Protein AF-A0A1B8SL82-F1 (afdb_monomer_lite)

Organism: NCBI:txid354243

Foldseek 3Di:
DPPPVVPVVVCVVVVVVVVVCVVVVVVLVVVVVVVVVVLVVCCVVVVWDWDKADPDSPDIFIWTADPVRDTDTPVCPVVVD

pLDDT: mean 71.74, std 9.63, range [50.59, 87.31]

Sequence (81 aa):
MLDDEWIWPLLAAVGSLLLVALICLPVRQVYHHYEVKQCHQFSEQAGYTTKFVDYNFLSWDCLAQTKTGKWVGYEKLRDVD

Secondary structure (DSSP, 8-state):
---HHHHHHHHHHHHHHHHHHHHHHHHHHHHHHHHHHHHHHHHHHH---EEEEEEETTEEEEEEE-TTS-EEEGGGHHHH-

Structure (mmCIF, N/CA/C/O backbon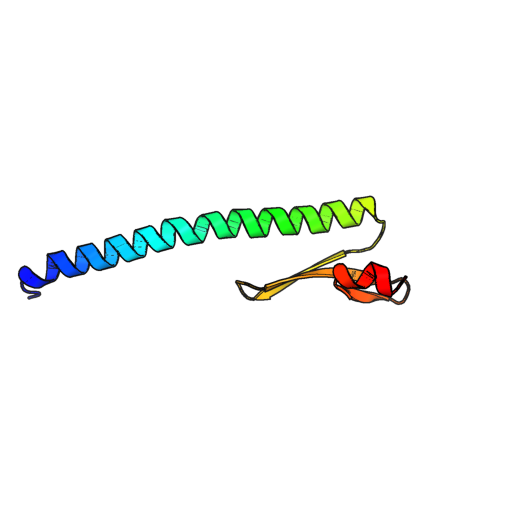e):
data_AF-A0A1B8SL82-F1
#
_entry.id   AF-A0A1B8SL82-F1
#
loop_
_atom_site.group_PDB
_atom_site.id
_atom_site.type_symbol
_atom_site.label_atom_id
_atom_site.label_alt_id
_atom_site.label_comp_id
_atom_site.label_asym_id
_atom_site.label_entity_id
_atom_site.label_seq_id
_atom_site.pdbx_PDB_ins_code
_atom_site.Cartn_x
_atom_site.Cartn_y
_atom_site.Cartn_z
_atom_site.occupancy
_atom_site.B_iso_or_equiv
_atom_site.auth_seq_id
_atom_site.auth_comp_id
_atom_site.auth_asym_id
_atom_site.auth_atom_id
_atom_site.pdbx_PDB_model_num
ATOM 1 N N . MET A 1 1 ? 31.153 -16.314 -33.268 1.00 52.78 1 MET A N 1
ATOM 2 C CA . MET A 1 1 ? 31.294 -14.846 -33.324 1.00 52.78 1 MET A CA 1
ATOM 3 C C . MET A 1 1 ? 29.893 -14.295 -33.471 1.00 52.78 1 MET A C 1
ATOM 5 O O . MET A 1 1 ? 29.158 -14.850 -34.273 1.00 52.78 1 MET A O 1
ATOM 9 N N . LEU A 1 2 ? 29.483 -13.333 -32.641 1.00 54.66 2 LEU A N 1
ATOM 10 C CA . LEU A 1 2 ? 28.287 -12.552 -32.965 1.00 54.66 2 LEU A CA 1
ATOM 11 C C . LEU A 1 2 ? 28.668 -11.690 -34.171 1.00 54.66 2 LEU A C 1
ATOM 13 O O . LEU A 1 2 ? 29.660 -10.970 -34.078 1.00 54.66 2 LEU A O 1
ATOM 17 N N . ASP A 1 3 ? 27.939 -11.806 -35.277 1.00 61.22 3 ASP A N 1
ATOM 18 C CA . ASP A 1 3 ? 28.130 -10.926 -36.430 1.00 61.22 3 ASP A CA 1
ATOM 19 C C . ASP A 1 3 ? 27.826 -9.475 -36.032 1.00 61.22 3 ASP A C 1
ATOM 21 O O . ASP A 1 3 ? 26.851 -9.208 -35.319 1.00 61.22 3 ASP A O 1
ATOM 25 N N . ASP A 1 4 ? 28.658 -8.538 -36.499 1.00 66.25 4 ASP A N 1
ATOM 26 C CA . ASP A 1 4 ? 28.577 -7.104 -36.175 1.00 66.25 4 ASP A CA 1
ATOM 27 C C . ASP A 1 4 ? 27.198 -6.489 -36.491 1.00 66.25 4 ASP A C 1
ATOM 29 O O . ASP A 1 4 ? 26.779 -5.519 -35.855 1.00 66.25 4 ASP A O 1
ATOM 33 N N . GLU A 1 5 ? 26.443 -7.093 -37.415 1.00 71.31 5 GLU A N 1
ATOM 34 C CA . GLU A 1 5 ? 25.071 -6.701 -37.763 1.00 71.31 5 GLU A CA 1
ATOM 35 C C . GLU A 1 5 ? 24.081 -6.830 -36.597 1.00 71.31 5 GLU A C 1
ATOM 37 O O . GLU A 1 5 ? 23.115 -6.069 -36.520 1.00 71.31 5 GLU A O 1
ATOM 42 N N . TRP A 1 6 ? 24.320 -7.747 -35.656 1.00 67.50 6 TRP A N 1
ATOM 43 C CA . TRP A 1 6 ? 23.417 -7.980 -34.526 1.00 67.50 6 TRP A CA 1
ATOM 44 C C . TRP A 1 6 ? 23.769 -7.153 -33.292 1.00 67.50 6 TRP A C 1
ATOM 46 O O . TRP A 1 6 ? 22.927 -7.000 -32.411 1.00 67.50 6 TRP A O 1
ATOM 56 N N . ILE A 1 7 ? 24.971 -6.575 -33.223 1.00 73.50 7 ILE A N 1
ATOM 57 C CA . ILE A 1 7 ? 25.446 -5.828 -32.048 1.00 73.50 7 ILE A CA 1
ATOM 58 C C . ILE A 1 7 ? 24.628 -4.545 -31.846 1.00 73.50 7 ILE A C 1
ATOM 60 O O . ILE A 1 7 ? 24.190 -4.245 -30.733 1.00 73.50 7 ILE A O 1
ATOM 64 N N . TRP A 1 8 ? 24.363 -3.812 -32.926 1.00 75.06 8 TRP A N 1
ATOM 65 C CA . TRP A 1 8 ? 23.607 -2.559 -32.897 1.00 75.06 8 TRP A CA 1
ATOM 66 C C . TRP A 1 8 ? 22.142 -2.706 -32.448 1.00 75.06 8 TRP A C 1
ATOM 68 O O . TRP A 1 8 ? 21.737 -1.972 -31.540 1.00 75.06 8 TRP A O 1
ATOM 78 N N . PRO A 1 9 ? 21.335 -3.639 -32.992 1.00 77.81 9 PRO A N 1
ATOM 79 C CA . PRO A 1 9 ? 19.965 -3.840 -32.518 1.00 77.81 9 PRO A CA 1
ATOM 80 C C . PRO A 1 9 ? 19.910 -4.369 -31.078 1.00 77.81 9 PRO A C 1
ATOM 82 O O . PRO A 1 9 ? 19.007 -3.994 -30.329 1.00 77.81 9 PRO A O 1
ATOM 85 N N . LEU A 1 10 ? 20.891 -5.172 -30.648 1.00 77.50 10 LEU A N 1
ATOM 86 C CA . LEU A 1 10 ? 20.966 -5.652 -29.263 1.00 77.50 10 LEU A CA 1
ATOM 87 C C . LEU A 1 10 ? 21.262 -4.507 -28.285 1.00 77.50 10 LEU A C 1
ATOM 89 O O . LEU A 1 10 ? 20.597 -4.392 -27.256 1.00 77.50 10 LEU A O 1
ATOM 93 N N . LEU A 1 11 ? 22.195 -3.614 -28.630 1.00 78.62 11 LEU A N 1
ATOM 94 C CA . LEU A 1 11 ? 22.479 -2.407 -27.847 1.00 78.62 11 LEU A CA 1
ATOM 95 C C . LEU A 1 11 ? 21.267 -1.466 -27.782 1.00 78.62 11 LEU A C 1
ATOM 97 O O . LEU A 1 11 ? 20.977 -0.926 -26.715 1.00 78.62 11 LEU A O 1
ATOM 101 N N . ALA A 1 12 ? 20.519 -1.311 -28.878 1.00 77.19 12 ALA A N 1
ATOM 102 C CA . ALA A 1 12 ? 19.300 -0.502 -28.901 1.00 77.19 12 ALA A CA 1
ATOM 103 C C . ALA A 1 12 ? 18.183 -1.092 -28.017 1.00 77.19 12 ALA A C 1
ATOM 105 O O . ALA A 1 12 ? 17.501 -0.355 -27.298 1.00 77.19 12 ALA A O 1
ATOM 106 N N . ALA A 1 13 ? 18.017 -2.418 -28.022 1.00 78.25 13 ALA A N 1
ATOM 107 C CA . ALA A 1 13 ? 17.041 -3.112 -27.185 1.00 78.25 13 ALA A CA 1
ATOM 108 C C . ALA A 1 13 ? 17.394 -3.019 -25.691 1.00 78.25 13 ALA A C 1
ATOM 110 O O . ALA A 1 13 ? 16.535 -2.686 -24.873 1.00 78.25 13 ALA A O 1
ATOM 111 N N . VAL A 1 14 ? 18.665 -3.240 -25.334 1.00 83.44 14 VAL A N 1
ATOM 112 C CA . VAL A 1 14 ? 19.154 -3.106 -23.951 1.00 83.44 14 VAL A CA 1
ATOM 113 C C . VAL A 1 14 ? 19.059 -1.658 -23.473 1.00 83.44 14 VAL A C 1
ATOM 115 O O . VAL A 1 14 ? 18.599 -1.414 -22.358 1.00 83.44 14 VAL A O 1
ATOM 118 N N . GLY A 1 15 ? 19.423 -0.693 -24.322 1.00 78.94 15 GLY A N 1
ATOM 119 C CA . GLY A 1 15 ? 19.302 0.734 -24.023 1.00 78.94 15 GLY A CA 1
ATOM 120 C C . GLY A 1 15 ? 17.858 1.144 -23.738 1.00 78.94 15 GLY A C 1
ATOM 121 O O . GLY A 1 15 ? 17.591 1.826 -22.752 1.00 78.94 15 GLY A O 1
ATOM 122 N N . SER A 1 16 ? 16.915 0.657 -24.546 1.00 79.62 16 SER A N 1
ATOM 123 C CA . SER A 1 16 ? 15.483 0.933 -24.376 1.00 79.62 16 SER A CA 1
ATOM 124 C C . SER A 1 16 ? 14.920 0.296 -23.098 1.00 79.62 16 SER A C 1
ATOM 126 O O . SER A 1 16 ? 14.176 0.943 -22.363 1.00 79.62 16 SER A O 1
ATOM 128 N N . LEU A 1 17 ? 15.324 -0.939 -22.779 1.00 79.00 17 LEU A N 1
ATOM 129 C CA . LEU A 1 17 ? 14.969 -1.621 -21.526 1.00 79.00 17 LEU A CA 1
ATOM 130 C C . LEU A 1 17 ? 15.496 -0.885 -20.287 1.00 79.00 17 LEU A C 1
ATOM 132 O O . LEU A 1 17 ? 14.760 -0.718 -19.314 1.00 79.00 17 LEU A O 1
ATOM 136 N N . LEU A 1 18 ? 16.741 -0.406 -20.332 1.00 79.62 18 LEU A N 1
ATOM 137 C CA . LEU A 1 18 ? 17.336 0.397 -19.262 1.00 79.62 18 LEU A CA 1
ATOM 138 C C . LEU A 1 18 ? 16.585 1.712 -19.050 1.00 79.62 18 LEU A C 1
ATOM 140 O O . LEU A 1 18 ? 16.362 2.109 -17.909 1.00 79.62 18 LEU A O 1
ATOM 144 N N . LEU A 1 19 ? 16.161 2.364 -20.132 1.00 77.75 19 LEU A N 1
ATOM 145 C CA . LEU A 1 19 ? 15.444 3.635 -20.069 1.00 77.75 19 LEU A CA 1
ATOM 146 C C . LEU A 1 19 ? 14.048 3.468 -19.452 1.00 77.75 19 LEU A C 1
ATOM 148 O O . LEU A 1 19 ? 13.653 4.256 -18.596 1.00 77.75 19 LEU A O 1
ATOM 152 N N . VAL A 1 20 ? 13.334 2.395 -19.807 1.00 77.75 20 VAL A N 1
ATOM 153 C CA . VAL A 1 20 ? 12.052 2.041 -19.174 1.00 77.75 20 VAL A CA 1
ATOM 154 C C . VAL A 1 20 ? 12.250 1.703 -17.693 1.00 77.75 20 VAL A C 1
ATOM 156 O O . VAL A 1 20 ? 11.515 2.209 -16.845 1.00 77.75 20 VAL A O 1
ATOM 159 N N . ALA A 1 21 ? 13.274 0.917 -17.350 1.00 71.75 21 ALA A N 1
ATOM 160 C CA . ALA A 1 21 ? 13.580 0.582 -15.959 1.00 71.75 21 ALA A CA 1
ATOM 161 C C . ALA A 1 21 ? 13.916 1.829 -15.118 1.00 71.75 21 ALA A C 1
ATOM 163 O O . ALA A 1 21 ? 13.434 1.960 -13.991 1.00 71.75 21 ALA A O 1
ATOM 164 N N . LEU A 1 22 ? 14.676 2.774 -15.680 1.00 73.06 22 LEU A N 1
ATOM 165 C CA . LEU A 1 22 ? 15.025 4.048 -15.043 1.00 73.06 22 LEU A CA 1
ATOM 166 C C . LEU A 1 22 ? 13.814 4.940 -14.767 1.00 73.06 22 LEU A C 1
ATOM 168 O O . LEU A 1 22 ? 13.867 5.735 -13.836 1.00 73.06 22 LEU A O 1
ATOM 172 N N . ILE A 1 23 ? 12.730 4.816 -15.533 1.00 69.88 23 ILE A N 1
ATOM 173 C CA . ILE A 1 23 ? 11.496 5.575 -15.299 1.00 69.88 23 ILE A CA 1
ATOM 174 C C . ILE A 1 23 ? 10.604 4.848 -14.284 1.00 69.88 23 ILE A C 1
ATOM 176 O O . ILE A 1 23 ? 10.078 5.467 -13.360 1.00 69.88 23 ILE A O 1
ATOM 180 N N . CYS A 1 24 ? 10.450 3.528 -14.406 1.00 65.69 24 CYS A N 1
ATOM 181 C CA . CYS A 1 24 ? 9.534 2.762 -13.559 1.00 65.69 24 CYS A CA 1
ATOM 182 C C . CYS A 1 24 ? 10.012 2.613 -12.103 1.00 65.69 24 CYS A C 1
ATOM 184 O O . CYS A 1 24 ? 9.190 2.590 -11.186 1.00 65.69 24 CYS A O 1
ATOM 186 N N . LEU A 1 25 ? 11.324 2.513 -11.865 1.00 63.56 25 LEU A N 1
ATOM 187 C CA . LEU A 1 25 ? 11.886 2.294 -10.525 1.00 63.56 25 LEU A CA 1
ATOM 188 C C . LEU A 1 25 ? 11.757 3.498 -9.563 1.00 63.56 25 LEU A C 1
ATOM 190 O O . LEU A 1 25 ? 11.314 3.285 -8.431 1.00 63.56 25 LEU A O 1
ATOM 194 N N . PRO A 1 26 ? 12.095 4.749 -9.940 1.00 60.38 26 PRO A N 1
ATOM 195 C CA . PRO A 1 26 ? 12.011 5.883 -9.017 1.00 60.38 26 PRO A CA 1
ATOM 196 C C . PRO A 1 26 ? 10.569 6.325 -8.747 1.00 60.38 26 PRO A C 1
ATOM 198 O O . PRO A 1 26 ? 10.242 6.641 -7.605 1.00 60.38 26 PRO A O 1
ATOM 201 N N . VAL A 1 27 ? 9.678 6.280 -9.747 1.00 61.91 27 VAL A N 1
ATOM 202 C CA . VAL A 1 27 ? 8.249 6.616 -9.567 1.00 61.91 27 VAL A CA 1
ATOM 203 C C . VAL A 1 27 ? 7.622 5.732 -8.487 1.00 61.91 27 VAL A C 1
ATOM 205 O O . VAL A 1 27 ? 6.882 6.202 -7.626 1.00 61.91 27 VAL A O 1
ATOM 208 N N . ARG A 1 28 ? 8.000 4.455 -8.472 1.00 58.84 28 ARG A N 1
ATOM 209 C CA . ARG A 1 28 ? 7.557 3.471 -7.490 1.00 58.84 28 ARG A CA 1
ATOM 210 C C . ARG A 1 28 ? 8.018 3.786 -6.064 1.00 58.84 28 ARG A C 1
ATOM 212 O O . ARG A 1 28 ? 7.212 3.698 -5.143 1.00 58.84 28 ARG A O 1
ATOM 219 N N . GLN A 1 29 ? 9.295 4.126 -5.868 1.00 60.34 29 GLN A N 1
ATOM 220 C CA . GLN A 1 29 ? 9.818 4.451 -4.533 1.00 60.34 29 GLN A CA 1
ATOM 221 C C . GLN A 1 29 ? 9.144 5.696 -3.952 1.00 60.34 29 GLN A C 1
ATOM 223 O O . GLN A 1 29 ? 8.856 5.742 -2.758 1.00 60.34 29 GLN A O 1
ATOM 228 N N . VAL A 1 30 ? 8.852 6.681 -4.804 1.00 60.22 30 VAL A N 1
ATOM 229 C CA . VAL A 1 30 ? 8.160 7.907 -4.397 1.00 60.22 30 VAL A CA 1
ATOM 230 C C . VAL A 1 30 ? 6.717 7.615 -3.976 1.00 60.22 30 VAL A C 1
ATOM 232 O O . VAL A 1 30 ? 6.302 8.095 -2.924 1.00 60.22 30 VAL A O 1
ATOM 235 N N . TYR A 1 31 ? 5.982 6.788 -4.729 1.00 60.53 31 TYR A N 1
ATOM 236 C CA . TYR A 1 31 ? 4.611 6.395 -4.373 1.00 60.53 31 TYR A CA 1
ATOM 237 C C . TYR A 1 31 ? 4.549 5.609 -3.061 1.00 60.53 31 TYR A C 1
ATOM 239 O O . TYR A 1 31 ? 3.809 5.975 -2.151 1.00 60.53 31 TYR A O 1
ATOM 247 N N . HIS A 1 32 ? 5.384 4.576 -2.924 1.00 58.19 32 HIS A N 1
ATOM 248 C CA . HIS A 1 32 ? 5.379 3.704 -1.744 1.00 58.19 32 HIS A CA 1
ATOM 249 C C . HIS A 1 32 ? 5.739 4.482 -0.465 1.00 58.19 32 HIS A C 1
ATOM 251 O O . HIS A 1 32 ? 5.082 4.351 0.564 1.00 58.19 32 HIS A O 1
ATOM 257 N N . HIS A 1 33 ? 6.716 5.393 -0.545 1.00 59.00 33 HIS A N 1
ATOM 258 C CA . HIS A 1 33 ? 7.096 6.254 0.583 1.00 59.00 33 HIS A CA 1
ATOM 259 C C . HIS A 1 33 ? 6.015 7.269 0.966 1.00 59.00 33 HIS A C 1
ATOM 261 O O . HIS A 1 33 ? 5.857 7.597 2.144 1.00 59.00 33 HIS A O 1
ATOM 267 N N . TYR A 1 34 ? 5.284 7.794 -0.018 1.00 58.25 34 TYR A N 1
ATOM 268 C CA . TYR A 1 34 ? 4.225 8.767 0.226 1.00 58.25 34 TYR A CA 1
ATOM 269 C C . TYR A 1 34 ? 3.039 8.123 0.954 1.00 58.25 34 TYR A C 1
ATOM 271 O O . TYR A 1 34 ? 2.556 8.672 1.943 1.00 58.25 34 TYR A O 1
ATOM 279 N N . GLU A 1 35 ? 2.639 6.919 0.550 1.00 65.62 35 GLU A N 1
ATOM 280 C CA . GLU A 1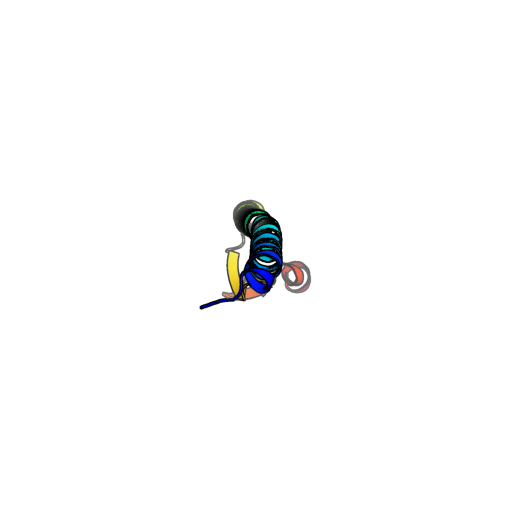 35 ? 1.479 6.235 1.129 1.00 65.62 35 GLU A CA 1
ATOM 281 C C . GLU A 1 35 ? 1.748 5.646 2.521 1.00 65.62 35 GLU A C 1
ATOM 283 O O . GLU A 1 35 ? 0.906 5.755 3.416 1.00 65.62 35 GLU A O 1
ATOM 288 N N . VAL A 1 36 ? 2.959 5.134 2.773 1.00 64.81 36 VAL A N 1
ATOM 289 C CA . VAL A 1 36 ? 3.369 4.715 4.127 1.00 64.81 36 VAL A CA 1
ATOM 290 C C . VAL A 1 36 ? 3.353 5.904 5.093 1.00 64.81 36 VAL A C 1
ATOM 292 O O . VAL A 1 36 ? 2.865 5.786 6.221 1.00 64.81 36 VAL A O 1
ATOM 295 N N . LYS A 1 37 ? 3.835 7.075 4.654 1.00 66.62 37 LYS A N 1
ATOM 296 C CA . LYS A 1 37 ? 3.782 8.302 5.463 1.00 66.62 37 LYS A CA 1
ATOM 297 C C . LYS A 1 37 ? 2.353 8.734 5.763 1.00 66.62 37 LYS A C 1
ATOM 299 O O . LYS A 1 37 ? 2.076 9.108 6.899 1.00 66.62 37 LYS A O 1
ATOM 304 N N . GLN A 1 38 ? 1.455 8.658 4.786 1.00 68.75 38 GLN A N 1
ATOM 305 C CA . GLN A 1 38 ? 0.047 8.995 4.990 1.00 68.75 38 GLN A CA 1
ATOM 306 C C . GLN A 1 38 ? -0.637 8.043 5.980 1.00 68.75 38 GLN A C 1
ATOM 308 O O . GLN A 1 38 ? -1.357 8.504 6.863 1.00 68.75 38 GLN A O 1
ATOM 313 N N . CYS A 1 39 ? -0.349 6.739 5.908 1.00 71.31 39 CYS A N 1
ATOM 314 C CA . CYS A 1 39 ? -0.880 5.751 6.852 1.00 71.31 39 CYS A CA 1
ATOM 315 C C . CYS A 1 39 ? -0.428 6.026 8.303 1.00 71.31 39 CYS A C 1
ATOM 317 O O . CYS A 1 39 ? -1.213 5.879 9.244 1.00 71.31 39 CYS A O 1
ATOM 319 N N . HIS A 1 40 ? 0.818 6.480 8.489 1.00 69.31 40 HIS A N 1
ATOM 320 C CA . HIS A 1 40 ? 1.345 6.861 9.803 1.00 69.31 40 HIS A CA 1
ATOM 321 C C . HIS A 1 40 ? 0.753 8.182 10.314 1.00 69.31 40 HIS A C 1
ATOM 323 O O . HIS A 1 40 ? 0.316 8.263 11.460 1.00 69.31 40 HIS A O 1
ATOM 329 N N . GLN A 1 41 ? 0.690 9.210 9.461 1.00 69.00 41 GLN A N 1
ATOM 330 C CA . GLN A 1 41 ? 0.089 10.506 9.804 1.00 69.00 41 GLN A CA 1
ATOM 331 C C . GLN A 1 41 ? -1.386 10.362 10.193 1.00 69.00 41 GLN A C 1
ATOM 333 O O . GLN A 1 41 ? -1.857 11.034 11.109 1.00 69.00 41 GLN A O 1
ATOM 338 N N . PHE A 1 42 ? -2.109 9.455 9.535 1.00 65.12 42 PHE A N 1
ATOM 339 C CA . PHE A 1 42 ? -3.493 9.162 9.879 1.00 65.12 42 PHE A CA 1
ATOM 340 C C . PHE A 1 42 ? -3.632 8.504 11.260 1.00 65.12 42 PHE A C 1
ATOM 342 O O . PHE A 1 42 ? -4.528 8.877 12.015 1.00 65.12 42 PHE A O 1
ATOM 349 N N . SER A 1 43 ? -2.736 7.578 11.628 1.00 69.75 43 SER A N 1
ATOM 350 C CA . SER A 1 43 ? -2.740 6.966 12.969 1.00 69.75 43 SER A CA 1
ATOM 351 C C . SER A 1 43 ? -2.651 8.017 14.073 1.00 69.75 43 SER A C 1
ATOM 353 O O . SER A 1 43 ? -3.404 7.963 15.044 1.00 69.75 43 SER A O 1
ATOM 355 N N . GLU A 1 44 ? -1.777 9.008 13.887 1.00 69.19 44 GLU A N 1
ATOM 356 C CA . GLU A 1 44 ? -1.582 10.091 14.850 1.00 69.19 44 GLU A CA 1
ATOM 357 C C . GLU A 1 44 ? -2.802 11.018 14.950 1.00 69.19 44 GLU A C 1
ATOM 359 O O . GLU A 1 44 ? -3.125 11.487 16.039 1.00 69.19 44 GLU A O 1
ATOM 364 N N . GLN A 1 45 ? -3.503 11.271 13.840 1.00 70.12 45 GLN A N 1
ATOM 365 C CA . GLN A 1 45 ? -4.642 12.198 13.804 1.00 70.12 45 GLN A CA 1
ATOM 366 C C . GLN A 1 45 ? -5.963 11.573 14.256 1.00 70.12 45 GLN A C 1
ATOM 368 O O . GLN A 1 45 ? -6.754 12.229 14.931 1.00 70.12 45 GLN A O 1
ATOM 373 N N . ALA A 1 46 ? -6.229 10.329 13.863 1.00 70.25 46 ALA A N 1
ATOM 374 C CA . ALA A 1 46 ? -7.522 9.689 14.081 1.00 70.25 46 ALA A CA 1
ATOM 375 C C . ALA A 1 46 ? -7.577 8.849 15.368 1.00 70.25 46 ALA A C 1
ATOM 377 O O . ALA A 1 46 ? -8.649 8.396 15.759 1.00 70.25 46 ALA A O 1
ATOM 378 N N . GLY A 1 47 ? -6.437 8.632 16.035 1.00 74.69 47 GLY A N 1
ATOM 379 C CA . GLY A 1 47 ? -6.369 7.882 17.292 1.00 74.69 47 GLY A CA 1
ATOM 380 C C . GLY A 1 47 ? -6.610 6.376 17.143 1.00 74.69 47 GLY A C 1
ATOM 381 O O . GLY A 1 47 ? -6.766 5.682 18.147 1.00 74.69 47 GLY A O 1
ATOM 382 N N . TYR A 1 48 ? -6.629 5.855 15.912 1.00 77.88 48 TYR A N 1
ATOM 383 C CA . TYR A 1 48 ? -6.673 4.418 15.650 1.00 77.88 48 TYR A CA 1
ATOM 384 C C . TYR A 1 48 ? -5.261 3.853 15.541 1.00 77.88 48 TYR A C 1
ATOM 386 O O . TYR A 1 48 ? -4.356 4.461 14.961 1.00 77.88 48 TYR A O 1
ATOM 394 N N . THR A 1 49 ? -5.089 2.628 16.030 1.00 84.50 49 THR A N 1
ATOM 395 C CA . THR A 1 49 ? -3.909 1.826 15.715 1.00 84.50 49 THR A CA 1
ATOM 396 C C . THR A 1 49 ? -3.986 1.409 14.249 1.00 84.50 49 THR A C 1
ATOM 398 O O . THR A 1 49 ? -4.912 0.692 13.864 1.00 84.50 49 THR A O 1
ATOM 401 N N . THR A 1 50 ? -3.035 1.851 13.423 1.00 83.69 50 THR A N 1
ATOM 402 C CA . THR A 1 50 ? -2.966 1.466 12.007 1.00 83.69 50 THR A CA 1
ATOM 403 C C . THR A 1 50 ? -1.787 0.549 11.721 1.00 83.69 50 THR A C 1
ATOM 405 O O . THR A 1 50 ? -0.829 0.444 12.490 1.00 83.69 50 THR A O 1
ATOM 408 N N . LYS A 1 51 ? -1.878 -0.163 10.601 1.00 83.31 51 LYS A N 1
ATOM 409 C CA . LYS A 1 51 ? -0.823 -1.011 10.070 1.00 83.31 51 LYS A CA 1
ATOM 410 C C . LYS A 1 51 ? -0.837 -0.932 8.551 1.00 83.31 51 LYS A C 1
ATOM 412 O O . LYS A 1 51 ? -1.856 -1.203 7.922 1.00 83.31 51 LYS A O 1
ATOM 417 N N . PHE A 1 52 ? 0.321 -0.646 7.974 1.00 83.62 52 PHE A N 1
ATOM 418 C CA . PHE A 1 52 ? 0.535 -0.778 6.540 1.00 83.62 52 PHE A CA 1
ATOM 419 C C . PHE A 1 52 ? 0.732 -2.255 6.170 1.00 83.62 52 PHE A C 1
ATOM 421 O O . PHE A 1 52 ? 1.516 -2.965 6.811 1.00 83.62 52 PHE A O 1
ATOM 428 N N . VAL A 1 53 ? 0.010 -2.724 5.155 1.00 83.38 53 VAL A N 1
ATOM 429 C CA . VAL A 1 53 ? 0.108 -4.084 4.623 1.00 83.38 53 VAL A CA 1
ATOM 430 C C . VAL A 1 53 ? 0.439 -4.006 3.142 1.00 83.38 53 VAL A C 1
ATOM 432 O O . VAL A 1 53 ? -0.312 -3.447 2.353 1.00 83.38 53 VAL A O 1
ATOM 435 N N . ASP A 1 54 ? 1.565 -4.603 2.769 1.00 81.38 54 ASP A N 1
ATOM 436 C CA . ASP A 1 54 ? 1.961 -4.781 1.377 1.00 81.38 54 ASP A CA 1
ATOM 437 C C . ASP A 1 54 ? 1.505 -6.178 0.928 1.00 81.38 54 ASP A C 1
ATOM 439 O O . ASP A 1 54 ? 1.985 -7.186 1.456 1.00 81.38 54 ASP A O 1
ATOM 443 N N . TYR A 1 55 ? 0.521 -6.249 0.025 1.00 74.38 55 TYR A N 1
ATOM 444 C CA . TYR A 1 55 ? 0.032 -7.520 -0.516 1.00 74.38 55 TYR A CA 1
ATOM 445 C C . TYR A 1 55 ? 0.904 -8.007 -1.666 1.00 74.38 55 TYR A C 1
ATOM 4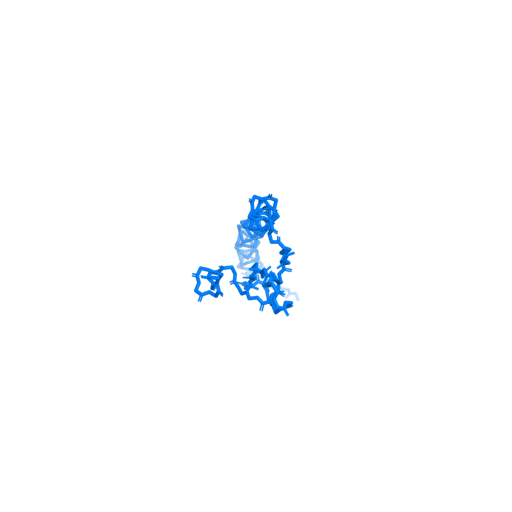47 O O . TYR A 1 55 ? 1.065 -9.213 -1.832 1.00 74.38 55 TYR A O 1
ATOM 455 N N . ASN A 1 56 ? 1.410 -7.079 -2.481 1.00 73.06 56 ASN A N 1
ATOM 456 C CA . ASN A 1 56 ? 2.220 -7.330 -3.660 1.00 73.06 56 ASN A CA 1
ATOM 457 C C . ASN A 1 56 ? 2.933 -6.052 -4.101 1.00 73.06 56 ASN A C 1
ATOM 459 O O . ASN A 1 56 ? 2.522 -4.935 -3.806 1.00 73.06 56 ASN A O 1
ATOM 463 N N . 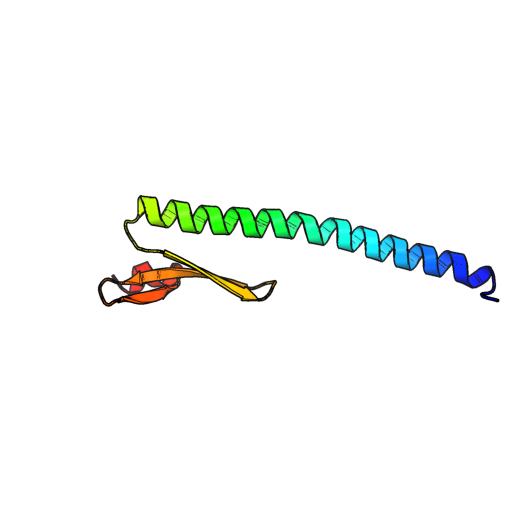PHE A 1 57 ? 3.873 -6.223 -5.033 1.00 55.81 57 PHE A N 1
ATOM 464 C CA . PHE A 1 57 ? 4.607 -5.134 -5.678 1.00 55.81 57 PHE A CA 1
ATOM 465 C C . PHE A 1 57 ? 3.712 -3.997 -6.250 1.00 55.81 57 PHE A C 1
ATOM 467 O O . PHE A 1 57 ? 4.228 -2.912 -6.489 1.00 55.81 57 PHE A O 1
ATOM 474 N N . LEU A 1 58 ? 2.411 -4.196 -6.488 1.00 60.34 58 LEU A N 1
ATOM 475 C CA . LEU A 1 58 ? 1.482 -3.179 -7.017 1.00 60.34 58 LEU A CA 1
ATOM 476 C C . LEU A 1 58 ? 0.241 -2.943 -6.142 1.00 60.34 58 LEU A C 1
ATOM 478 O O . LEU A 1 58 ? -0.635 -2.183 -6.539 1.00 60.34 58 LEU A O 1
ATOM 482 N N . SER A 1 59 ? 0.120 -3.630 -5.007 1.00 67.38 59 SER A N 1
ATOM 483 C CA . SER A 1 59 ? -1.079 -3.559 -4.179 1.00 67.38 59 SER A CA 1
ATOM 484 C C . SER A 1 59 ? -0.691 -3.559 -2.716 1.00 67.38 59 SER A C 1
ATOM 486 O O . SER A 1 59 ? -0.036 -4.474 -2.222 1.00 67.38 59 SER A O 1
ATOM 488 N N . TRP A 1 60 ? -1.125 -2.518 -2.033 1.00 74.06 60 TRP A N 1
ATOM 489 C CA . TRP A 1 60 ? -0.904 -2.292 -0.620 1.00 74.06 60 TRP A CA 1
ATOM 490 C C . TRP A 1 60 ? -2.159 -1.640 -0.041 1.00 74.06 60 TRP A C 1
ATOM 492 O O . TRP A 1 60 ? -2.983 -1.105 -0.783 1.00 74.06 60 TRP A O 1
ATOM 502 N N . ASP A 1 61 ? -2.318 -1.719 1.274 1.00 79.62 61 ASP A N 1
ATOM 503 C CA . ASP A 1 61 ? -3.457 -1.145 1.984 1.00 79.62 61 ASP A CA 1
ATOM 504 C C . ASP A 1 61 ? -3.034 -0.688 3.387 1.00 79.62 61 ASP A C 1
ATOM 506 O O . ASP A 1 61 ? -2.105 -1.226 4.000 1.00 79.62 61 ASP A O 1
ATOM 510 N N . CYS A 1 62 ? -3.720 0.327 3.902 1.00 82.69 62 CYS A N 1
ATOM 511 C CA . CYS A 1 62 ? -3.580 0.794 5.271 1.00 82.69 62 CYS A CA 1
ATOM 512 C C . CYS A 1 62 ? -4.772 0.272 6.072 1.00 82.69 62 CYS A C 1
ATOM 514 O O . CYS A 1 62 ? -5.913 0.707 5.899 1.00 82.69 62 CYS A O 1
ATOM 516 N N . LEU A 1 63 ? -4.505 -0.673 6.968 1.00 84.88 63 LEU A N 1
ATOM 517 C CA . LEU A 1 63 ? -5.521 -1.227 7.849 1.00 84.88 63 LEU A CA 1
ATOM 518 C C . LEU A 1 63 ? -5.564 -0.429 9.148 1.00 84.88 63 LEU A C 1
ATOM 520 O O . LEU A 1 63 ? -4.519 -0.080 9.695 1.00 84.88 63 LEU A O 1
ATOM 524 N N . ALA A 1 64 ? -6.753 -0.218 9.699 1.00 85.19 64 ALA A N 1
ATOM 525 C CA . ALA A 1 64 ? -6.917 0.260 11.065 1.00 85.19 64 ALA A CA 1
ATOM 526 C C . ALA A 1 64 ? -7.602 -0.786 11.936 1.00 85.19 64 ALA A C 1
ATOM 528 O O . ALA A 1 64 ? -8.419 -1.588 11.472 1.00 85.19 64 ALA A O 1
ATOM 529 N N . GLN A 1 65 ? -7.265 -0.765 13.218 1.00 85.81 65 GLN A N 1
ATOM 530 C CA . GLN A 1 65 ? -7.872 -1.628 14.207 1.00 85.81 65 GLN A CA 1
ATOM 531 C C . GLN A 1 65 ? -9.137 -0.975 14.768 1.00 85.81 65 GLN A C 1
ATOM 533 O O . GLN A 1 65 ? -9.106 0.110 15.34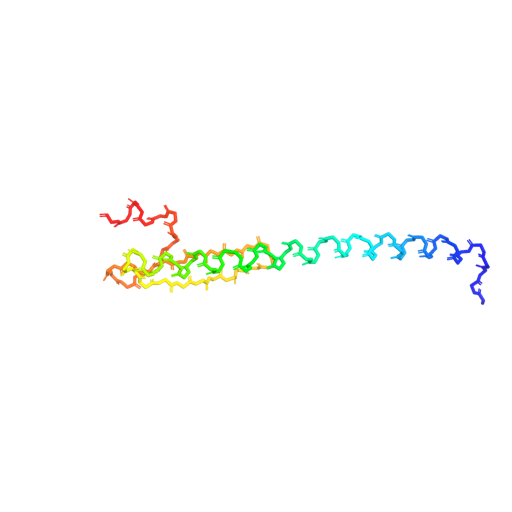4 1.00 85.81 65 GLN A O 1
ATOM 538 N N . THR A 1 66 ? -10.263 -1.663 14.615 1.00 83.56 66 THR A N 1
ATOM 539 C CA . THR A 1 66 ? -11.528 -1.291 15.260 1.00 83.56 66 THR A CA 1
ATOM 540 C C . THR A 1 66 ? -11.452 -1.510 16.775 1.00 83.56 66 THR A C 1
ATOM 542 O O . THR A 1 66 ? -10.621 -2.278 17.263 1.00 83.56 66 THR A O 1
ATOM 545 N N . LYS A 1 67 ? -12.401 -0.943 17.531 1.00 81.81 67 LY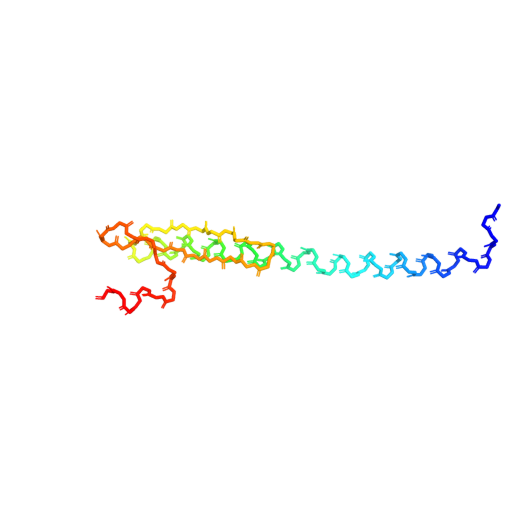S A N 1
ATOM 546 C CA . LYS A 1 67 ? -12.532 -1.160 18.989 1.00 81.81 67 LYS A CA 1
ATOM 547 C C . LYS A 1 67 ? -12.677 -2.640 19.378 1.00 81.81 67 LYS A C 1
ATOM 549 O O . LYS A 1 67 ? -12.344 -3.022 20.492 1.00 81.81 67 LYS A O 1
ATOM 554 N N . THR A 1 68 ? -13.151 -3.478 18.452 1.00 85.19 68 THR A N 1
ATOM 555 C CA . THR A 1 68 ? -13.299 -4.934 18.640 1.00 85.19 68 THR A CA 1
ATOM 556 C C . THR A 1 68 ? -12.005 -5.721 18.400 1.00 85.19 68 THR A C 1
ATOM 558 O O . THR A 1 68 ? -11.986 -6.939 18.555 1.00 85.19 68 THR A O 1
ATOM 561 N N . GLY A 1 69 ? -10.925 -5.052 17.987 1.00 83.75 69 GLY A N 1
ATOM 562 C CA . GLY A 1 69 ? -9.643 -5.672 17.658 1.00 83.75 69 GLY A CA 1
ATOM 563 C C . GLY A 1 69 ? -9.526 -6.163 16.211 1.00 83.75 69 GLY A C 1
ATOM 564 O O . GLY A 1 69 ? -8.440 -6.579 15.805 1.00 83.75 69 GLY A O 1
ATOM 565 N N . LYS A 1 70 ? -10.602 -6.090 15.412 1.00 87.31 70 LYS A N 1
ATOM 566 C CA . LYS A 1 70 ? -10.591 -6.457 13.988 1.00 87.31 70 LYS A CA 1
ATOM 567 C C . LYS A 1 70 ? -9.888 -5.390 13.150 1.00 87.31 70 LYS A C 1
ATOM 569 O O . LYS A 1 70 ? -10.178 -4.206 13.313 1.00 87.31 70 LYS A O 1
ATOM 574 N N . TRP A 1 71 ? -9.042 -5.829 12.222 1.00 87.12 71 TRP A N 1
ATOM 575 C CA . TRP A 1 71 ? -8.414 -4.982 11.209 1.00 87.12 71 TRP A CA 1
ATOM 576 C C . TRP A 1 71 ? -9.340 -4.797 10.008 1.00 87.12 71 TRP A C 1
ATOM 578 O O . TRP A 1 71 ? -9.850 -5.776 9.458 1.00 87.12 71 TRP A O 1
ATOM 588 N N . VAL A 1 72 ? -9.558 -3.550 9.609 1.00 85.12 72 VAL A N 1
ATOM 589 C CA . VAL A 1 72 ? -10.360 -3.180 8.438 1.00 85.12 72 VAL A CA 1
ATOM 590 C C . VAL A 1 72 ? -9.588 -2.180 7.586 1.00 85.12 72 VAL A C 1
ATOM 592 O O . VAL A 1 72 ? -8.815 -1.389 8.122 1.00 85.12 72 VAL A O 1
ATOM 595 N N . GLY A 1 73 ? -9.779 -2.238 6.267 1.00 79.19 73 GLY A N 1
ATOM 596 C CA . GLY A 1 73 ? -9.198 -1.255 5.354 1.00 79.19 73 GLY A CA 1
ATOM 597 C C . GLY A 1 73 ? -9.706 0.142 5.684 1.00 79.19 73 GLY A C 1
ATOM 598 O O . GLY A 1 73 ? -10.868 0.301 6.076 1.00 79.19 73 GLY A O 1
ATOM 599 N N . TYR A 1 74 ? -8.835 1.135 5.537 1.00 71.75 74 TYR A N 1
ATOM 600 C CA . TYR A 1 74 ? -9.129 2.524 5.881 1.00 71.75 74 TYR A CA 1
ATOM 601 C C . TYR A 1 74 ? -10.436 3.027 5.258 1.00 71.75 74 TYR A C 1
ATOM 603 O O . TYR A 1 74 ? -11.267 3.627 5.938 1.00 71.75 74 TYR A O 1
ATOM 611 N N . GLU A 1 75 ? -10.664 2.698 3.989 1.00 68.81 75 GLU A N 1
ATOM 612 C CA . GLU A 1 75 ? -11.860 3.086 3.234 1.00 68.81 75 GLU A CA 1
ATOM 613 C C . GLU A 1 75 ? -13.162 2.651 3.919 1.00 68.81 75 GLU A C 1
ATOM 615 O O . GLU A 1 75 ? -14.187 3.315 3.801 1.00 68.81 75 GLU A O 1
ATOM 620 N N . LYS A 1 76 ? -13.105 1.553 4.678 1.00 65.25 76 LYS A N 1
ATOM 621 C CA . LYS A 1 76 ? -14.249 0.936 5.350 1.00 65.25 76 LYS A CA 1
ATOM 622 C C . LYS A 1 76 ? -14.405 1.372 6.805 1.00 65.25 76 LYS A C 1
ATOM 624 O O . LYS A 1 76 ? -15.362 0.952 7.441 1.00 65.25 76 LYS A O 1
ATOM 629 N N . LEU A 1 77 ? -13.514 2.202 7.359 1.00 62.19 77 LEU A N 1
ATOM 630 C CA . LEU A 1 77 ? -13.662 2.702 8.737 1.00 62.19 77 LEU A CA 1
ATOM 631 C C . LEU A 1 77 ? -14.915 3.558 8.916 1.00 62.19 77 LEU A C 1
ATOM 633 O O . LEU A 1 77 ? -15.587 3.410 9.929 1.00 62.19 77 LEU A O 1
ATOM 637 N N . ARG A 1 78 ? -15.260 4.401 7.930 1.00 59.66 78 ARG A N 1
ATOM 638 C CA . ARG A 1 78 ? -16.480 5.234 7.973 1.00 59.66 78 ARG A CA 1
ATOM 639 C C . ARG A 1 78 ? -17.776 4.427 7.998 1.00 59.66 78 ARG A C 1
ATOM 641 O O . ARG A 1 78 ? -18.795 4.977 8.391 1.00 59.66 78 ARG A O 1
ATOM 648 N N . ASP A 1 79 ? -17.728 3.173 7.557 1.00 57.56 79 ASP A N 1
ATOM 649 C CA . ASP A 1 79 ? -18.895 2.295 7.489 1.00 57.56 79 ASP A CA 1
ATOM 650 C C . ASP A 1 79 ? -19.024 1.393 8.729 1.00 57.56 79 ASP A C 1
ATOM 652 O O . ASP A 1 79 ? -20.037 0.713 8.891 1.00 57.56 79 ASP A O 1
ATOM 656 N N . VAL A 1 80 ? -17.982 1.321 9.570 1.00 56.88 80 VAL A N 1
ATOM 657 C CA . VAL A 1 80 ? -17.881 0.366 10.690 1.00 56.88 80 VAL A CA 1
ATOM 658 C C . VAL A 1 80 ? -17.944 1.052 12.064 1.00 56.88 80 VAL A C 1
ATOM 660 O O . VAL A 1 80 ? -18.265 0.374 13.041 1.00 56.88 80 VAL A O 1
ATOM 663 N N . ASP A 1 81 ? -17.657 2.355 12.148 1.00 50.59 81 ASP A N 1
ATOM 664 C CA . ASP A 1 81 ? -17.897 3.201 13.336 1.00 50.59 81 ASP A CA 1
ATOM 665 C C . ASP A 1 81 ? -19.226 3.967 13.202 1.00 50.59 81 ASP A C 1
ATOM 667 O O . ASP A 1 81 ? -19.920 4.106 14.236 1.00 50.59 81 ASP A O 1
#

Radius of gyration: 21.68 Å; chains: 1; bounding box: 50×27×57 Å